Protein AF-A0A5R9GRC0-F1 (afdb_monomer)

pLDDT: mean 82.7, std 8.07, range [54.12, 93.38]

Organism: NCBI:txid2528639

Sequence (51 aa):
MSTSYRPYHPDQSLLLPPSLSDWLPSGHLAYFINDTVDSLDLSAFHARYSG

Radius of gyration: 14.2 Å; Cα contacts (8 Å, |Δi|>4): 17; chains: 1; bounding box: 38×10×35 Å

Secondary structure (DSSP, 8-state):
---PPPPP-TTPPPSSSPPHHHHS-TT-HHHHHHHHHHHS--HHHHHTT--

Mean predicted aligned error: 6.18 Å

Structure (mmCIF, N/CA/C/O backbone):
data_AF-A0A5R9GRC0-F1
#
_entry.id   AF-A0A5R9GRC0-F1
#
loop_
_atom_site.group_PDB
_atom_site.id
_atom_site.type_symbol
_atom_site.label_atom_id
_atom_site.label_alt_id
_atom_site.label_comp_id
_atom_site.label_asym_id
_atom_site.label_entity_id
_atom_site.label_seq_id
_atom_site.pdbx_PDB_ins_code
_atom_site.Cartn_x
_atom_site.Cartn_y
_atom_site.Cartn_z
_atom_site.occupancy
_atom_site.B_iso_or_equiv
_atom_site.auth_seq_id
_atom_site.auth_comp_id
_atom_site.auth_asym_id
_atom_site.auth_atom_id
_atom_site.pdbx_PDB_model_num
ATOM 1 N N . MET A 1 1 ? 27.853 2.715 -5.667 1.00 54.12 1 MET A N 1
ATOM 2 C CA . MET A 1 1 ? 26.742 2.186 -4.850 1.00 54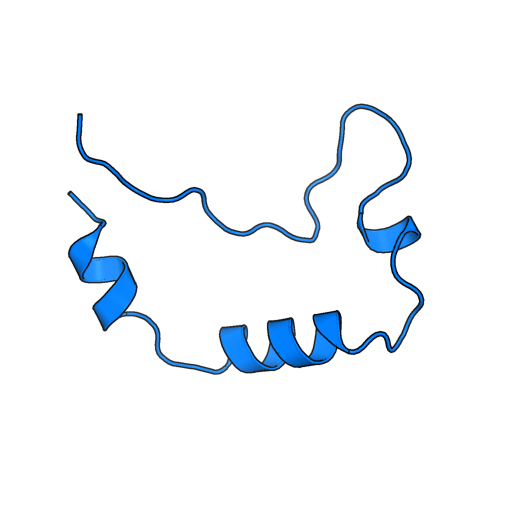.12 1 MET A CA 1
ATOM 3 C C . MET A 1 1 ? 25.511 2.312 -5.708 1.00 54.12 1 MET A C 1
ATOM 5 O O . MET A 1 1 ? 25.123 3.436 -6.003 1.00 54.12 1 MET A O 1
ATOM 9 N N . SER A 1 2 ? 25.009 1.203 -6.233 1.00 64.81 2 SER A N 1
ATOM 10 C CA . SER A 1 2 ? 23.776 1.227 -6.999 1.00 64.81 2 SER A CA 1
ATOM 11 C C . SER A 1 2 ? 22.628 1.652 -6.087 1.00 64.81 2 SER A C 1
ATOM 13 O O . SER A 1 2 ? 22.488 1.189 -4.956 1.00 64.81 2 SER A O 1
ATOM 15 N N . THR A 1 3 ? 21.873 2.647 -6.530 1.00 76.19 3 THR A N 1
ATOM 16 C CA . THR A 1 3 ? 20.740 3.191 -5.790 1.00 76.19 3 THR A CA 1
ATOM 17 C C . THR A 1 3 ? 19.529 2.318 -6.082 1.00 76.19 3 THR A C 1
ATOM 19 O O . THR A 1 3 ? 18.833 2.560 -7.060 1.00 76.19 3 THR A O 1
ATOM 22 N N . SER A 1 4 ? 19.285 1.295 -5.263 1.00 81.06 4 SER A N 1
ATOM 23 C CA . SER A 1 4 ? 18.035 0.527 -5.277 1.00 81.06 4 SER A CA 1
ATOM 24 C C . SER A 1 4 ? 17.096 1.021 -4.171 1.00 81.06 4 SER A C 1
ATOM 26 O O . SER A 1 4 ? 17.538 1.546 -3.145 1.00 81.06 4 SER A O 1
ATOM 28 N N . TYR A 1 5 ? 15.785 0.876 -4.364 1.00 83.88 5 TYR A N 1
ATOM 29 C CA . TYR A 1 5 ? 14.819 1.126 -3.292 1.00 83.88 5 TYR A CA 1
ATOM 30 C C . TYR A 1 5 ? 14.715 -0.076 -2.348 1.00 83.88 5 TYR A C 1
ATOM 32 O O . TYR A 1 5 ? 15.130 -1.192 -2.667 1.00 83.88 5 TYR A O 1
ATOM 40 N N . ARG A 1 6 ? 14.175 0.172 -1.151 1.00 83.75 6 ARG A N 1
ATOM 41 C CA . ARG A 1 6 ? 13.902 -0.874 -0.162 1.00 83.75 6 ARG A CA 1
ATOM 42 C C . ARG A 1 6 ? 12.656 -1.668 -0.577 1.00 83.75 6 ARG A C 1
ATOM 44 O O . ARG A 1 6 ? 11.692 -1.041 -1.014 1.00 83.75 6 ARG A O 1
ATOM 51 N N . PRO A 1 7 ? 12.657 -3.004 -0.424 1.00 82.88 7 PRO A N 1
ATOM 52 C CA . PRO A 1 7 ? 11.454 -3.809 -0.596 1.00 82.88 7 PRO A CA 1
ATOM 53 C C . PRO A 1 7 ? 10.331 -3.318 0.319 1.00 82.88 7 PRO A C 1
ATOM 55 O O . PRO A 1 7 ? 10.580 -2.935 1.465 1.00 82.88 7 PRO A O 1
ATOM 58 N N . TYR A 1 8 ? 9.106 -3.323 -0.195 1.00 84.56 8 TYR A N 1
ATOM 59 C CA . TYR A 1 8 ? 7.922 -2.978 0.575 1.00 84.56 8 TYR A CA 1
ATOM 60 C C . TYR A 1 8 ? 7.445 -4.206 1.365 1.00 84.56 8 TYR A C 1
ATOM 62 O O . TYR A 1 8 ? 7.176 -5.251 0.780 1.00 84.56 8 TYR A O 1
ATOM 70 N N . HIS A 1 9 ? 7.374 -4.086 2.694 1.00 85.31 9 HIS A N 1
ATOM 71 C CA . HIS A 1 9 ? 6.934 -5.152 3.599 1.00 85.31 9 HIS A CA 1
ATOM 72 C C . HIS A 1 9 ? 5.947 -4.586 4.633 1.00 85.31 9 HIS A C 1
ATOM 74 O O . HIS A 1 9 ? 6.375 -4.146 5.702 1.00 85.31 9 HIS A O 1
ATOM 80 N N . PRO A 1 10 ? 4.638 -4.558 4.327 1.00 80.00 10 PRO A N 1
ATOM 81 C CA . PRO A 1 10 ? 3.628 -3.985 5.219 1.00 80.00 10 PRO A CA 1
ATOM 82 C C . PRO A 1 10 ? 3.465 -4.787 6.517 1.00 80.00 10 PRO A C 1
ATOM 84 O O . PRO A 1 10 ? 3.253 -4.198 7.573 1.00 80.00 10 PRO A O 1
ATOM 87 N N . ASP A 1 11 ? 3.663 -6.107 6.457 1.00 82.00 11 ASP A N 1
ATOM 88 C CA . ASP A 1 11 ? 3.545 -7.021 7.603 1.00 82.00 11 ASP A CA 1
ATOM 89 C C . ASP A 1 11 ? 4.833 -7.125 8.435 1.00 82.00 11 ASP A C 1
ATOM 91 O O . ASP A 1 11 ? 4.966 -7.986 9.312 1.00 82.00 11 ASP A O 1
ATOM 95 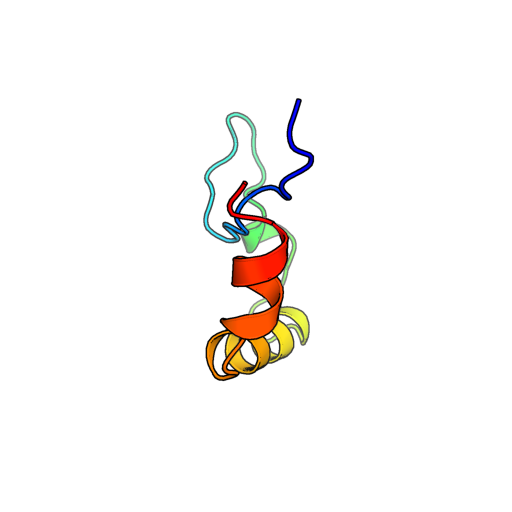N N . GLN A 1 12 ? 5.829 -6.276 8.154 1.00 83.88 12 GLN A N 1
ATOM 96 C CA . GLN A 1 12 ? 7.087 -6.304 8.883 1.00 83.88 12 GLN A CA 1
ATOM 97 C C . GLN A 1 12 ? 6.844 -5.990 10.363 1.00 83.88 12 GLN A C 1
ATOM 99 O O . GLN A 1 12 ? 6.423 -4.896 10.739 1.00 83.88 12 GLN A O 1
ATOM 104 N N . SER A 1 13 ? 7.195 -6.944 11.222 1.00 80.94 13 SER A N 1
ATOM 105 C CA . SER A 1 13 ? 7.183 -6.737 12.667 1.00 80.94 13 SER A CA 1
ATOM 106 C C . SER A 1 13 ? 8.262 -5.728 13.073 1.00 80.94 13 SER A C 1
ATOM 108 O O . SER A 1 13 ? 9.426 -5.850 12.682 1.00 80.94 13 SER A O 1
ATOM 110 N N . LEU A 1 14 ? 7.880 -4.731 13.871 1.00 80.19 14 LEU A N 1
ATOM 111 C CA . LEU A 1 14 ? 8.806 -3.763 14.455 1.00 80.19 14 LEU A CA 1
ATOM 112 C C . LEU A 1 14 ? 9.229 -4.214 15.858 1.00 80.19 14 LEU A C 1
ATOM 114 O O . LEU A 1 14 ? 8.461 -4.836 16.586 1.00 80.19 14 LEU A O 1
ATOM 118 N N . LEU A 1 15 ? 10.468 -3.883 16.235 1.00 81.81 15 LEU A N 1
ATOM 119 C CA . LEU A 1 15 ? 11.055 -4.208 17.545 1.00 81.81 15 LEU A CA 1
ATOM 120 C C . LEU A 1 15 ? 10.275 -3.605 18.723 1.00 81.81 15 LEU A C 1
ATOM 122 O O . LEU A 1 15 ? 10.362 -4.114 19.837 1.00 81.81 15 LEU A O 1
ATOM 126 N N . LEU A 1 16 ? 9.545 -2.515 18.481 1.00 77.62 16 LEU A N 1
ATOM 127 C CA . LEU A 1 16 ? 8.733 -1.821 19.470 1.00 77.62 16 LEU A CA 1
ATOM 128 C C . LEU A 1 16 ? 7.298 -1.671 18.941 1.00 77.62 16 LEU A C 1
ATOM 130 O O . LEU A 1 16 ? 7.130 -1.386 17.754 1.00 77.62 16 LEU A O 1
ATOM 134 N N . PRO A 1 17 ? 6.277 -1.834 19.799 1.00 67.56 17 PRO A N 1
ATOM 135 C CA . PRO A 1 17 ? 4.889 -1.576 19.431 1.00 67.56 17 PRO A CA 1
ATOM 136 C C . PRO A 1 17 ? 4.620 -0.077 19.190 1.00 67.56 17 PRO A C 1
ATOM 138 O O . PRO A 1 17 ? 5.311 0.766 19.773 1.00 67.56 17 PRO A O 1
ATOM 141 N N . PRO A 1 18 ? 3.580 0.268 18.399 1.00 71.44 18 PRO A N 1
ATOM 142 C CA . PRO A 1 18 ? 2.589 -0.632 17.788 1.00 71.44 18 PRO A CA 1
ATOM 143 C C . PRO A 1 18 ? 3.055 -1.220 16.449 1.00 71.44 18 PRO A C 1
ATOM 145 O O . PRO A 1 18 ? 3.907 -0.639 15.775 1.00 71.44 18 PRO A O 1
ATOM 148 N N . SER A 1 19 ? 2.478 -2.355 16.046 1.00 73.00 19 SER A N 1
ATOM 149 C CA . SER A 1 19 ? 2.654 -2.831 14.672 1.00 73.00 19 SER A CA 1
ATOM 150 C C . SER A 1 19 ? 2.014 -1.831 13.698 1.00 73.00 19 SER A C 1
ATOM 152 O O . SER A 1 19 ? 1.075 -1.120 14.062 1.00 73.00 19 SER A O 1
ATOM 154 N N . LEU A 1 20 ? 2.507 -1.746 12.457 1.00 71.75 20 LEU A N 1
ATOM 155 C CA . LEU A 1 20 ? 1.914 -0.855 11.445 1.00 71.75 20 LEU A CA 1
ATOM 156 C C . LEU A 1 20 ? 0.434 -1.184 11.199 1.00 71.75 20 LEU A C 1
ATOM 158 O O . LEU A 1 20 ? -0.373 -0.289 10.955 1.00 71.75 20 LEU A O 1
ATOM 162 N N . SER A 1 21 ? 0.073 -2.459 11.334 1.00 74.75 21 SER A N 1
ATOM 163 C CA . SER A 1 21 ? -1.296 -2.956 11.224 1.00 74.75 21 SER A CA 1
ATOM 164 C C . SER A 1 21 ? -2.216 -2.442 12.335 1.00 74.75 21 SER A C 1
ATOM 166 O O . SER A 1 21 ? -3.409 -2.300 12.104 1.00 74.75 21 SER A O 1
ATOM 168 N N . ASP A 1 22 ? -1.683 -2.098 13.512 1.00 79.19 22 ASP A N 1
ATOM 169 C CA . ASP A 1 22 ? -2.476 -1.511 14.602 1.00 79.19 22 ASP A CA 1
ATOM 170 C C . ASP A 1 22 ? -2.78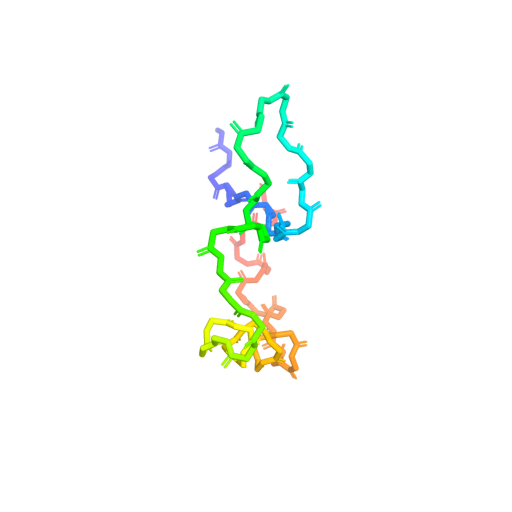3 -0.022 14.365 1.00 79.19 22 ASP A C 1
ATOM 172 O O . ASP A 1 22 ? -3.665 0.545 15.010 1.00 79.19 22 ASP A O 1
ATOM 176 N N . TRP A 1 23 ? -2.046 0.638 13.463 1.00 81.38 23 TRP A N 1
ATOM 177 C CA . TRP A 1 23 ? -2.258 2.055 13.142 1.00 81.38 23 TRP A CA 1
ATOM 178 C C . TRP A 1 23 ? -3.391 2.258 12.143 1.00 81.38 23 TRP A C 1
ATOM 180 O O . TRP A 1 23 ? -4.007 3.326 12.125 1.00 81.38 23 TRP A O 1
ATOM 190 N N . LEU A 1 24 ? -3.654 1.259 11.300 1.00 83.88 24 LEU A N 1
ATOM 191 C CA . LEU A 1 24 ? -4.674 1.331 10.267 1.00 83.88 24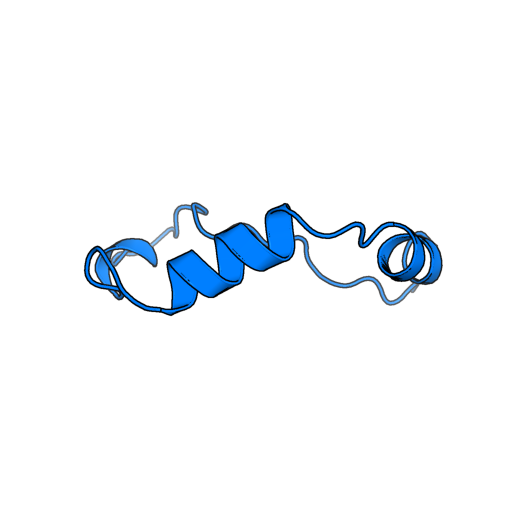 LEU A CA 1
ATOM 192 C C . LEU A 1 24 ? -5.868 0.437 10.618 1.00 83.88 24 LEU A C 1
ATOM 194 O O . LEU A 1 24 ? -5.721 -0.778 10.711 1.00 83.88 24 LEU A O 1
ATOM 198 N N . PRO A 1 25 ? -7.079 1.004 10.754 1.00 83.25 25 PRO A N 1
ATOM 199 C CA . PRO A 1 25 ? -8.280 0.203 10.934 1.00 83.25 25 PRO A CA 1
ATOM 200 C C . PRO A 1 25 ? -8.520 -0.744 9.755 1.00 83.25 25 PRO A C 1
ATOM 202 O O . PRO A 1 25 ? -8.225 -0.419 8.600 1.00 83.25 25 PRO A O 1
ATOM 205 N N . SER A 1 26 ? -9.160 -1.880 10.030 1.00 82.00 26 SER A N 1
ATOM 206 C CA . SER A 1 26 ? -9.643 -2.792 8.992 1.00 82.00 26 SER A CA 1
ATOM 207 C C . SER A 1 26 ? -10.525 -2.047 7.983 1.00 82.00 26 SER A C 1
ATOM 209 O O . SER A 1 26 ? -11.466 -1.356 8.377 1.00 82.00 26 SER A O 1
ATOM 211 N N . GLY A 1 27 ? -10.236 -2.201 6.689 1.00 83.88 27 GLY A N 1
ATOM 212 C CA . GLY A 1 27 ? -10.977 -1.536 5.610 1.00 83.88 27 GLY A CA 1
ATOM 213 C C . GLY A 1 27 ? -10.467 -0.139 5.237 1.00 83.88 27 GLY A C 1
ATOM 214 O O . GLY A 1 27 ? -11.108 0.549 4.445 1.00 83.88 27 GLY A O 1
ATOM 215 N N . HIS A 1 28 ? -9.324 0.298 5.773 1.00 89.75 28 HIS A N 1
ATOM 216 C CA . HIS A 1 28 ? -8.696 1.545 5.342 1.00 89.75 28 HIS A CA 1
ATOM 217 C C . HIS A 1 28 ? -8.236 1.477 3.872 1.00 89.75 28 HIS A C 1
ATOM 219 O O . HIS A 1 28 ? -7.710 0.463 3.414 1.00 89.75 28 HIS A O 1
ATOM 225 N N . LEU A 1 29 ? -8.367 2.591 3.139 1.00 90.62 29 LEU A N 1
ATOM 226 C CA . LEU A 1 29 ? -8.082 2.684 1.697 1.00 90.62 29 LEU A CA 1
ATOM 227 C C . LEU A 1 29 ? -6.650 2.272 1.312 1.00 90.62 29 LEU A C 1
ATOM 229 O O . LEU A 1 29 ? -6.405 1.847 0.189 1.00 90.62 29 LEU A O 1
ATOM 233 N N . ALA A 1 30 ? -5.698 2.373 2.238 1.00 89.19 30 ALA A N 1
ATOM 234 C CA . ALA A 1 30 ? -4.323 1.951 1.982 1.00 89.19 30 ALA A CA 1
ATOM 235 C C . ALA A 1 30 ? -4.217 0.455 1.642 1.00 89.19 30 ALA A C 1
ATOM 237 O O . ALA A 1 30 ? -3.399 0.104 0.801 1.00 89.19 30 ALA A O 1
ATOM 238 N N . TYR A 1 31 ? -5.064 -0.401 2.229 1.00 88.69 31 TYR A N 1
ATOM 239 C CA . TYR A 1 31 ? -5.102 -1.825 1.881 1.00 88.69 31 TYR A CA 1
ATOM 240 C C . TYR A 1 31 ? -5.576 -2.028 0.442 1.00 88.69 31 TYR A C 1
ATOM 242 O O . TYR A 1 31 ? -4.953 -2.762 -0.307 1.00 88.69 31 TYR A O 1
ATOM 250 N N . PHE A 1 32 ? -6.591 -1.274 0.011 1.00 90.88 32 PHE A N 1
ATOM 251 C CA . PHE A 1 32 ? -7.043 -1.296 -1.380 1.00 90.88 32 PHE A CA 1
ATOM 252 C C . PHE A 1 32 ? -5.946 -0.850 -2.359 1.00 90.88 32 PHE A C 1
ATOM 254 O O . PHE A 1 32 ? -5.780 -1.447 -3.422 1.00 90.88 32 PHE A O 1
ATOM 261 N N . ILE A 1 33 ? -5.180 0.190 -2.011 1.00 91.31 33 ILE A N 1
ATOM 262 C CA . ILE A 1 33 ? -4.040 0.626 -2.828 1.00 91.31 33 ILE A CA 1
ATOM 263 C C . ILE A 1 33 ? -2.978 -0.474 -2.871 1.00 91.31 33 ILE A C 1
ATOM 265 O O . ILE A 1 33 ? -2.456 -0.744 -3.949 1.00 91.31 33 ILE A O 1
ATOM 269 N N . ASN A 1 34 ? -2.690 -1.117 -1.737 1.00 89.19 34 ASN A N 1
ATOM 270 C CA . ASN A 1 34 ? -1.732 -2.212 -1.678 1.00 89.19 34 ASN A CA 1
ATOM 271 C C . ASN A 1 34 ? -2.141 -3.374 -2.593 1.00 89.19 34 ASN A C 1
ATOM 273 O O . ASN A 1 34 ? -1.388 -3.734 -3.490 1.00 89.19 34 ASN A O 1
ATOM 277 N N . ASP A 1 35 ? -3.376 -3.857 -2.450 1.00 90.38 35 ASP A N 1
ATOM 278 C CA . ASP A 1 35 ? -3.924 -4.938 -3.274 1.00 90.38 35 ASP A CA 1
ATOM 279 C C . ASP A 1 35 ? -3.907 -4.575 -4.76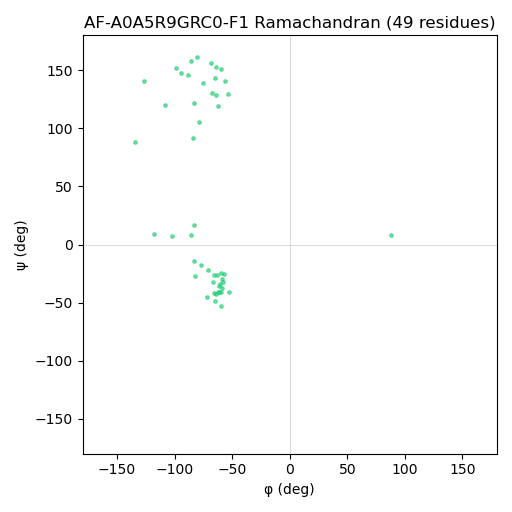8 1.00 90.38 35 ASP A C 1
ATOM 281 O O . ASP A 1 35 ? -3.627 -5.406 -5.633 1.00 90.38 35 ASP A O 1
ATOM 285 N N . THR A 1 36 ? -4.179 -3.305 -5.089 1.00 93.06 36 THR A N 1
ATOM 286 C CA . THR A 1 36 ? -4.114 -2.810 -6.468 1.00 93.06 36 THR A CA 1
ATOM 287 C C . THR A 1 36 ? -2.685 -2.859 -6.997 1.00 93.06 36 THR A C 1
ATOM 289 O O . THR A 1 36 ? -2.469 -3.364 -8.095 1.00 93.06 36 THR A O 1
ATOM 292 N N . VAL A 1 37 ? -1.708 -2.357 -6.240 1.00 90.62 37 VAL A N 1
ATOM 293 C CA . VAL A 1 37 ? -0.288 -2.360 -6.627 1.00 90.62 37 VAL A CA 1
ATOM 294 C C . VAL A 1 37 ? 0.230 -3.791 -6.796 1.00 90.62 37 VAL A C 1
ATOM 296 O O . VAL A 1 37 ? 0.904 -4.053 -7.790 1.00 90.62 37 VAL A O 1
ATOM 299 N N . ASP A 1 38 ? -0.153 -4.714 -5.911 1.00 88.75 38 ASP A N 1
ATOM 300 C CA . ASP A 1 38 ? 0.208 -6.138 -5.989 1.00 88.75 38 ASP A CA 1
ATOM 301 C C . ASP A 1 38 ? -0.366 -6.833 -7.240 1.00 88.75 38 ASP A C 1
ATOM 303 O O . ASP A 1 38 ? 0.202 -7.807 -7.734 1.00 88.75 38 ASP A O 1
ATOM 307 N N . SER A 1 39 ? -1.475 -6.325 -7.788 1.00 92.62 39 SER A N 1
ATOM 308 C CA . SER A 1 39 ? -2.085 -6.849 -9.020 1.00 92.62 39 SER A CA 1
ATOM 309 C C . SER A 1 39 ? -1.457 -6.325 -10.322 1.00 92.62 39 SER A C 1
ATOM 311 O O . SER A 1 39 ? -1.723 -6.875 -11.395 1.00 92.62 39 SER A O 1
ATOM 313 N N . LEU A 1 40 ? -0.654 -5.259 -10.261 1.00 93.38 40 LEU A N 1
ATOM 314 C CA . LEU A 1 40 ? -0.055 -4.623 -11.436 1.00 93.38 40 LEU A CA 1
ATOM 315 C C . LEU A 1 40 ? 1.295 -5.258 -11.798 1.00 93.38 40 LEU A C 1
ATOM 317 O O . LEU A 1 40 ? 2.089 -5.622 -10.935 1.00 93.38 40 LEU A O 1
ATOM 321 N N . ASP A 1 41 ? 1.608 -5.318 -13.096 1.00 91.81 41 ASP A N 1
ATOM 322 C CA . ASP A 1 41 ? 2.952 -5.693 -13.550 1.00 91.81 41 ASP A CA 1
ATOM 323 C C . ASP A 1 41 ? 3.921 -4.508 -13.412 1.00 91.81 41 ASP A C 1
ATOM 325 O O . ASP A 1 41 ? 3.898 -3.554 -14.195 1.00 91.81 41 ASP A O 1
ATOM 329 N N . LEU A 1 42 ? 4.793 -4.582 -12.404 1.00 89.38 42 LEU A N 1
ATOM 330 C CA . LEU A 1 42 ? 5.815 -3.574 -12.113 1.00 89.38 42 LEU A CA 1
ATOM 331 C C . LEU A 1 42 ? 7.220 -3.984 -12.577 1.00 89.38 42 LEU A C 1
ATOM 333 O O . LEU A 1 42 ? 8.196 -3.287 -12.279 1.00 89.38 42 LEU A O 1
ATOM 337 N N . SER A 1 43 ? 7.359 -5.093 -13.310 1.00 88.81 43 SER A N 1
ATOM 338 C CA . SER A 1 43 ? 8.655 -5.661 -13.713 1.00 88.81 43 SER A CA 1
ATOM 339 C C . SER A 1 43 ? 9.573 -4.646 -14.408 1.00 88.81 43 SER A C 1
ATOM 341 O O . SER A 1 43 ? 10.763 -4.567 -14.094 1.00 88.81 43 SER A O 1
ATOM 343 N N . ALA A 1 44 ? 9.016 -3.796 -15.277 1.00 89.31 44 ALA A N 1
ATOM 344 C CA . ALA A 1 44 ? 9.743 -2.731 -15.969 1.00 89.31 44 ALA A CA 1
ATOM 345 C C . ALA A 1 44 ? 10.348 -1.689 -15.010 1.00 89.31 44 ALA A C 1
ATOM 347 O O . ALA A 1 44 ? 11.458 -1.201 -15.239 1.00 89.31 44 ALA A O 1
ATOM 348 N N . PHE A 1 45 ? 9.655 -1.371 -13.912 1.00 86.38 45 PHE A N 1
ATOM 349 C CA . PHE A 1 45 ? 10.182 -0.483 -12.878 1.00 86.38 45 PHE A CA 1
ATOM 350 C C . PHE A 1 45 ? 11.286 -1.178 -12.083 1.00 86.38 45 PHE A C 1
ATOM 352 O O . PHE A 1 45 ? 12.345 -0.588 -11.891 1.00 86.38 45 PHE A O 1
ATOM 359 N N . HIS A 1 46 ? 11.090 -2.434 -11.668 1.00 84.94 46 HIS A N 1
ATOM 360 C CA . HIS A 1 46 ? 12.106 -3.204 -10.938 1.00 84.94 46 HIS A CA 1
ATOM 361 C C . HIS A 1 46 ? 13.407 -3.375 -11.742 1.00 84.94 46 HIS A C 1
ATOM 363 O O . HIS A 1 46 ? 14.494 -3.186 -11.192 1.00 84.94 46 HIS A O 1
ATOM 369 N N . ALA A 1 47 ? 13.314 -3.635 -13.050 1.00 87.00 47 ALA A N 1
ATOM 370 C CA . ALA A 1 47 ? 14.466 -3.838 -13.933 1.00 87.00 47 ALA A CA 1
ATO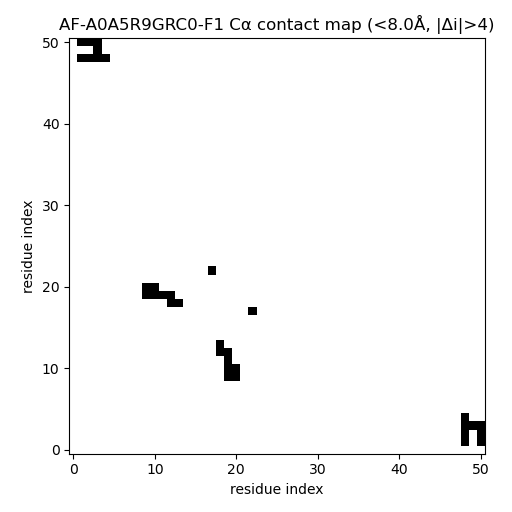M 371 C C . ALA A 1 47 ? 15.427 -2.636 -13.980 1.00 87.00 47 ALA A C 1
ATOM 373 O O . ALA A 1 47 ? 16.632 -2.797 -14.161 1.00 87.00 47 ALA A O 1
ATO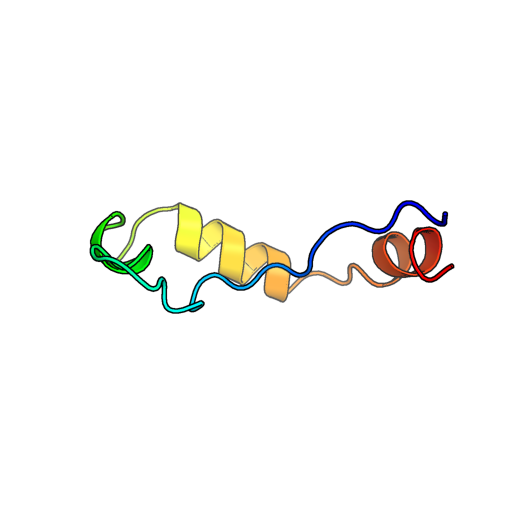M 374 N N . ARG A 1 48 ? 14.924 -1.411 -13.783 1.00 84.38 48 ARG A N 1
ATOM 375 C CA . ARG A 1 48 ? 15.757 -0.198 -13.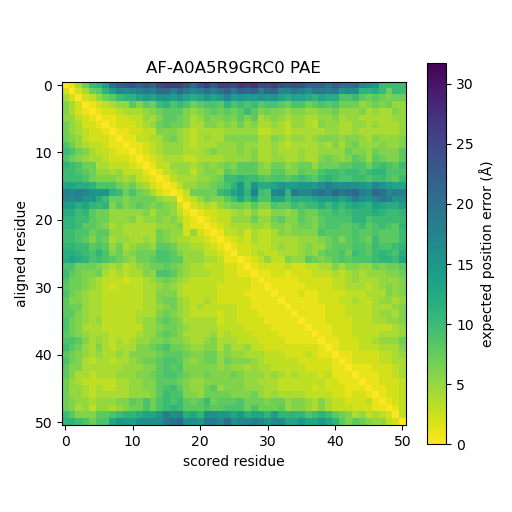790 1.00 84.38 48 ARG A CA 1
ATOM 376 C C . ARG A 1 48 ? 16.669 -0.079 -12.563 1.00 84.38 48 ARG A C 1
ATOM 378 O O . ARG A 1 48 ? 17.666 0.649 -12.628 1.00 84.38 48 ARG A O 1
ATOM 385 N N . TYR A 1 49 ? 16.318 -0.757 -11.471 1.00 81.69 49 TYR A N 1
ATOM 386 C CA . TYR A 1 49 ? 16.955 -0.643 -10.157 1.00 81.69 49 TYR A CA 1
ATOM 387 C C . TYR A 1 49 ? 17.605 -1.954 -9.679 1.00 81.69 49 TYR A C 1
ATOM 389 O O . TYR A 1 49 ? 18.053 -2.019 -8.539 1.00 81.69 49 TYR A O 1
ATOM 397 N N . SER A 1 50 ? 17.693 -2.979 -10.535 1.00 73.62 50 SER A N 1
ATOM 398 C CA . SER A 1 50 ? 18.302 -4.285 -10.229 1.00 73.62 50 SER A CA 1
ATOM 399 C C . SER A 1 50 ? 19.835 -4.324 -10.380 1.00 73.62 50 SER A C 1
ATOM 401 O O . SER A 1 50 ? 20.399 -5.407 -10.533 1.00 73.62 50 SER A O 1
ATOM 403 N N . GLY A 1 51 ? 20.491 -3.160 -10.429 1.00 66.88 51 GLY A N 1
ATOM 404 C CA . GLY A 1 51 ? 21.941 -3.011 -10.621 1.00 66.88 51 GLY A CA 1
ATOM 405 C C . GLY A 1 51 ? 22.701 -2.760 -9.334 1.00 66.88 51 GLY A C 1
ATOM 406 O O . GLY A 1 51 ? 22.057 -2.462 -8.306 1.00 66.88 51 GLY A O 1
#

Solvent-accessible surface area (backbone atoms only — not comparable to full-atom values): 3528 Å² total; per-residue (Å²): 131,68,83,51,84,80,86,88,60,79,84,57,80,58,98,57,86,74,46,65,67,75,75,49,63,92,87,44,68,67,57,57,53,48,57,51,56,73,72,50,92,52,63,76,64,52,64,77,38,74,10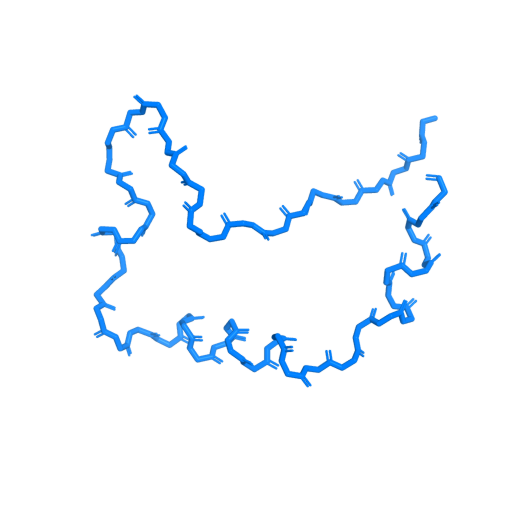0

Foldseek 3Di:
DQDADDDDDQQDDDPDDDRSCVVDDPPDCVVVVVVVVVPDPCVVVNVVRVD